Protein AF-A0A919DCN9-F1 (afdb_monomer)

pLDDT: mean 85.74, std 11.77, range [42.34, 97.0]

Structure (mmCIF, N/CA/C/O backbone):
data_AF-A0A919DCN9-F1
#
_entry.id   AF-A0A919DCN9-F1
#
loop_
_atom_site.group_PDB
_atom_site.id
_atom_site.type_symbol
_atom_site.label_atom_id
_atom_site.label_alt_id
_atom_site.label_comp_id
_atom_site.label_asym_id
_atom_site.label_entity_id
_atom_site.label_seq_id
_atom_site.pdbx_PDB_ins_code
_atom_site.Cartn_x
_atom_site.Cartn_y
_atom_site.Cartn_z
_atom_site.occupancy
_atom_site.B_iso_or_equiv
_atom_site.auth_seq_id
_atom_site.auth_comp_id
_atom_site.auth_asym_id
_atom_site.auth_atom_id
_atom_site.pdbx_PDB_model_num
ATOM 1 N N . MET A 1 1 ? -1.754 -32.656 78.323 1.00 42.34 1 MET A N 1
ATOM 2 C CA . MET A 1 1 ? -1.872 -33.349 77.012 1.00 42.34 1 MET A CA 1
ATOM 3 C C . MET A 1 1 ? -3.249 -34.013 76.994 1.00 42.34 1 MET A C 1
ATOM 5 O O . MET A 1 1 ? -3.570 -34.613 77.998 1.00 42.34 1 MET A O 1
ATOM 9 N N . SER A 1 2 ? -4.159 -33.929 76.025 1.00 46.97 2 SER A N 1
ATOM 10 C CA . SER A 1 2 ? -4.227 -33.307 74.702 1.00 46.97 2 SER A CA 1
ATOM 11 C C . SER A 1 2 ? -5.719 -33.030 74.412 1.00 46.97 2 SER A C 1
ATOM 13 O O . SER A 1 2 ? -6.561 -33.884 74.682 1.00 46.97 2 SER A O 1
ATOM 15 N N . ARG A 1 3 ? -6.058 -31.830 73.920 1.00 51.25 3 ARG A N 1
ATOM 16 C CA . ARG A 1 3 ? -7.430 -31.409 73.574 1.00 51.25 3 ARG A CA 1
ATOM 17 C C . ARG A 1 3 ? -7.775 -31.913 72.167 1.00 51.25 3 ARG A C 1
ATOM 19 O O . ARG A 1 3 ? -7.279 -31.364 71.189 1.00 51.25 3 ARG A O 1
ATOM 26 N N . GLY A 1 4 ? -8.629 -32.928 72.058 1.00 46.84 4 GLY A N 1
ATOM 27 C CA . GLY A 1 4 ? -9.155 -33.419 70.779 1.00 46.84 4 GLY A CA 1
ATOM 28 C C . GLY A 1 4 ? -10.466 -32.729 70.405 1.00 46.84 4 GLY A C 1
ATOM 29 O O . GLY A 1 4 ? -11.536 -33.268 70.659 1.00 46.84 4 GLY A O 1
ATOM 30 N N . GLY A 1 5 ? -10.393 -31.523 69.839 1.00 59.59 5 GLY A N 1
ATOM 31 C CA . GLY A 1 5 ? -11.563 -30.844 69.271 1.00 59.59 5 GLY A CA 1
ATOM 32 C C . GLY A 1 5 ? -12.011 -31.486 67.946 1.00 59.59 5 GLY A C 1
ATOM 33 O O . GLY A 1 5 ? -11.170 -32.011 67.210 1.00 59.59 5 GLY A O 1
ATOM 34 N N . PRO A 1 6 ? -13.311 -31.448 67.602 1.00 58.09 6 PRO A N 1
ATOM 35 C CA . PRO A 1 6 ? -13.814 -32.050 66.373 1.00 58.09 6 PRO A CA 1
ATOM 36 C C . PRO A 1 6 ? -13.246 -31.332 65.139 1.00 58.09 6 PRO A C 1
ATOM 38 O O . PRO A 1 6 ? -13.404 -30.122 64.968 1.00 58.09 6 PRO A O 1
ATOM 41 N N . ARG A 1 7 ? -12.586 -32.095 64.256 1.00 60.41 7 ARG A N 1
ATOM 42 C CA . ARG A 1 7 ? -12.133 -31.633 62.935 1.00 60.41 7 ARG A CA 1
ATOM 43 C C . ARG A 1 7 ? -13.346 -31.177 62.117 1.00 60.41 7 ARG A C 1
ATOM 45 O O . ARG A 1 7 ? -14.104 -32.008 61.619 1.00 60.41 7 ARG A O 1
ATOM 52 N N . ARG A 1 8 ? -13.509 -29.861 61.935 1.00 59.81 8 ARG A N 1
ATOM 53 C CA . ARG A 1 8 ? -14.396 -29.308 60.900 1.00 59.81 8 ARG A CA 1
ATOM 54 C C . ARG A 1 8 ? -13.909 -29.804 59.538 1.00 59.81 8 ARG A C 1
ATOM 56 O O . ARG A 1 8 ? -12.768 -29.547 59.160 1.00 59.81 8 ARG A O 1
ATOM 63 N N . LYS A 1 9 ? -14.768 -30.523 58.812 1.00 59.75 9 LYS A N 1
ATOM 64 C CA . LYS A 1 9 ? -14.553 -30.810 57.389 1.00 59.75 9 LYS A CA 1
ATOM 65 C C . LYS A 1 9 ? -14.508 -29.469 56.636 1.00 59.75 9 LYS A C 1
ATOM 67 O O . LYS A 1 9 ? -15.368 -28.629 56.907 1.00 59.75 9 LYS A O 1
ATOM 72 N N . PRO A 1 10 ? -13.544 -29.236 55.731 1.00 54.44 10 PRO A N 1
ATOM 73 C CA . PRO A 1 10 ? -13.586 -28.066 54.866 1.00 54.44 10 PRO A CA 1
ATOM 74 C C . PRO A 1 10 ? -14.829 -28.180 53.976 1.00 54.44 10 PRO A C 1
ATOM 76 O O . PRO A 1 10 ? -15.007 -29.176 53.280 1.00 54.44 10 PRO A O 1
ATOM 79 N N . SER A 1 11 ? -15.723 -27.197 54.063 1.00 60.16 11 SER A N 1
ATOM 80 C CA . SER A 1 11 ? -16.893 -27.067 53.195 1.00 60.16 11 SER A CA 1
ATOM 81 C C . SER A 1 11 ? -16.423 -26.957 51.744 1.00 60.16 11 SER A C 1
ATOM 83 O O . SER A 1 11 ? -15.768 -25.978 51.387 1.00 60.16 11 SER A O 1
ATOM 85 N N . VAL A 1 12 ? -16.741 -27.959 50.923 1.00 60.84 12 VAL A N 1
ATOM 86 C CA . VAL A 1 12 ? -16.332 -28.064 49.507 1.00 60.84 12 VAL A CA 1
ATOM 87 C C . VAL A 1 12 ? -17.255 -27.248 48.583 1.00 60.84 12 VAL A C 1
ATOM 89 O O . VAL A 1 12 ? -17.226 -27.397 47.371 1.00 60.84 12 VAL A O 1
ATOM 92 N N . ASP A 1 13 ? -18.020 -26.304 49.126 1.00 60.25 13 ASP A N 1
ATOM 93 C CA . 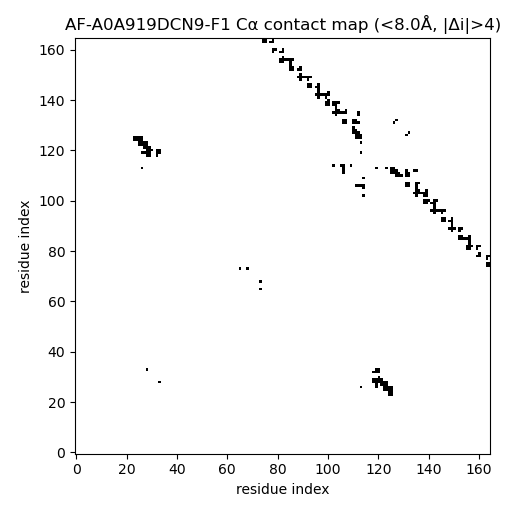ASP A 1 13 ? -18.982 -25.511 48.359 1.00 60.25 13 ASP A CA 1
ATOM 94 C C . ASP A 1 13 ? -18.495 -24.074 48.145 1.00 60.25 13 ASP A C 1
ATOM 96 O O . ASP A 1 13 ? -19.231 -23.107 48.331 1.00 60.25 13 ASP A O 1
ATOM 100 N N . VAL A 1 14 ? -17.241 -23.900 47.714 1.00 64.19 14 VAL A N 1
ATOM 101 C CA . VAL A 1 14 ? -16.905 -22.689 46.952 1.00 64.19 14 VAL A CA 1
ATOM 102 C C . VAL A 1 14 ? -17.336 -22.978 45.526 1.00 64.19 14 VAL A C 1
ATOM 104 O O . VAL A 1 14 ? -16.533 -23.393 44.693 1.00 64.19 14 VAL A O 1
ATOM 107 N N . ALA A 1 15 ? -18.637 -22.825 45.268 1.00 65.19 15 ALA A N 1
ATOM 108 C CA . ALA A 1 15 ? -19.175 -22.835 43.920 1.00 65.19 15 ALA A CA 1
ATOM 109 C C . ALA A 1 15 ? -18.370 -21.818 43.109 1.00 65.19 15 ALA A C 1
ATOM 111 O O . ALA A 1 15 ? -18.514 -20.606 43.293 1.00 65.19 15 ALA A O 1
ATOM 112 N N . TRP A 1 16 ? -17.464 -22.313 42.265 1.00 59.56 16 TRP A N 1
ATOM 113 C CA . TRP A 1 16 ? -16.765 -21.490 41.297 1.00 59.56 16 TRP A CA 1
ATOM 114 C C . TRP A 1 16 ? -17.850 -20.778 40.491 1.00 59.56 16 TRP A C 1
ATOM 116 O O . TRP A 1 16 ? -18.596 -21.396 39.735 1.00 59.56 16 TRP A O 1
ATOM 126 N N . LYS A 1 17 ? -18.010 -19.478 40.732 1.00 63.00 17 LYS A N 1
ATOM 127 C CA . LYS A 1 17 ? -18.867 -18.630 39.920 1.00 63.00 17 LYS A CA 1
ATOM 128 C C . LYS A 1 17 ? -17.951 -18.092 38.831 1.00 63.00 17 LYS A C 1
ATOM 130 O O . LYS A 1 17 ? -17.016 -17.363 39.178 1.00 63.00 17 LYS A O 1
ATOM 135 N N . PRO A 1 18 ? -18.163 -18.4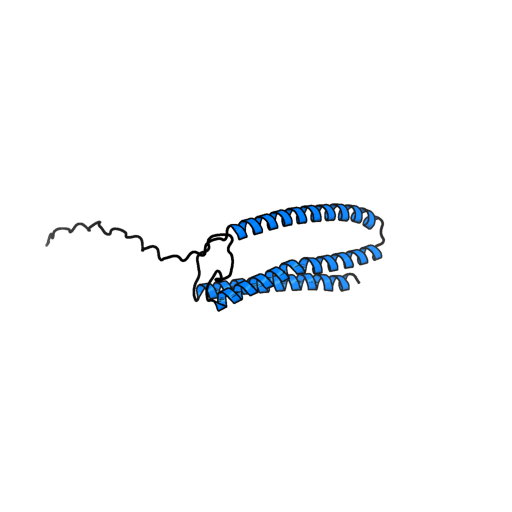43 37.549 1.00 67.75 18 PRO A N 1
ATOM 136 C CA . PRO A 1 18 ? -17.434 -17.780 36.484 1.00 67.75 18 PRO A CA 1
ATOM 137 C C . PRO A 1 18 ? -17.582 -16.274 36.701 1.00 67.75 18 PRO A C 1
ATOM 139 O O . PRO A 1 18 ? -18.701 -15.831 36.997 1.00 67.75 18 PRO A O 1
ATOM 142 N N . PRO A 1 19 ? -16.504 -15.478 36.587 1.00 71.94 19 PRO A N 1
ATOM 143 C CA . PRO A 1 19 ? -16.670 -14.037 36.535 1.00 71.94 19 PRO A CA 1
ATOM 144 C C . PRO A 1 19 ? -17.719 -13.749 35.460 1.00 71.94 19 PRO A C 1
ATOM 146 O O . PRO A 1 19 ? -17.642 -14.301 34.358 1.00 71.94 19 PRO A O 1
ATOM 149 N N . ALA A 1 20 ? -18.742 -12.967 35.816 1.00 64.06 20 ALA A N 1
ATOM 150 C CA . ALA A 1 20 ? -19.797 -12.609 34.881 1.00 64.06 20 ALA A CA 1
ATOM 151 C C . ALA A 1 20 ? -19.128 -12.099 33.596 1.00 64.06 20 ALA A C 1
ATOM 153 O O . ALA A 1 20 ? -18.186 -11.304 33.709 1.00 64.06 20 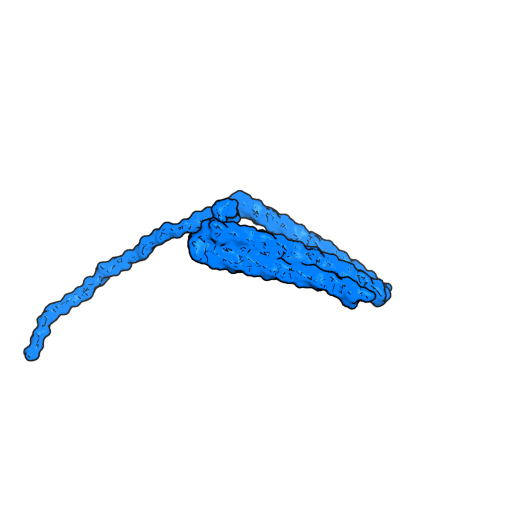ALA A O 1
ATOM 154 N N . PRO A 1 21 ? -19.537 -12.572 32.403 1.00 60.16 21 PRO A N 1
ATOM 155 C CA . PRO A 1 21 ? -18.962 -12.082 31.165 1.00 60.16 21 PRO A CA 1
ATOM 156 C C . PRO A 1 21 ? -19.110 -10.566 31.185 1.00 60.16 21 PRO A C 1
ATOM 158 O O . PRO A 1 21 ? -20.226 -10.043 31.199 1.00 60.16 21 PRO A O 1
ATOM 161 N N . THR A 1 22 ? -17.984 -9.854 31.266 1.00 63.09 22 THR A N 1
ATOM 162 C CA . THR A 1 22 ? -18.010 -8.412 31.06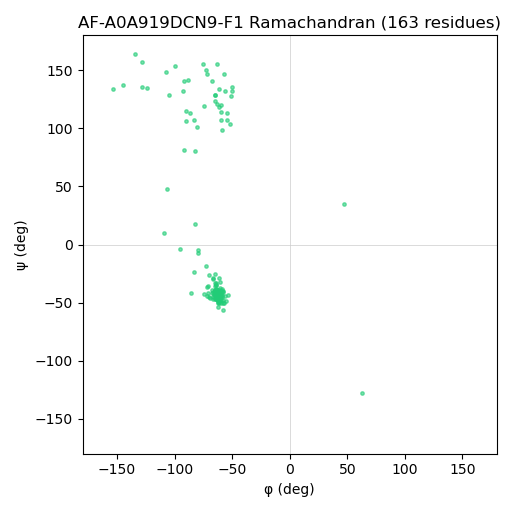7 1.00 63.09 22 THR A CA 1
ATOM 163 C C . THR A 1 22 ? -18.639 -8.203 29.697 1.00 63.09 22 THR A C 1
ATOM 165 O O . THR A 1 22 ? -18.280 -8.941 28.772 1.00 63.09 22 THR A O 1
ATOM 168 N N . PRO A 1 23 ? -19.620 -7.297 29.552 1.00 61.47 23 PRO A N 1
ATOM 169 C CA . PRO A 1 23 ? -20.253 -7.053 28.267 1.00 61.47 23 PRO A CA 1
ATOM 170 C C . PRO A 1 23 ? -19.161 -6.626 27.289 1.00 61.47 23 PRO A C 1
ATOM 172 O O . PRO A 1 23 ? -18.652 -5.507 27.309 1.00 61.47 23 PRO A O 1
ATOM 175 N N . MET A 1 24 ? -18.706 -7.595 26.506 1.00 75.12 24 MET A N 1
ATOM 176 C CA . MET A 1 24 ? -17.668 -7.411 25.524 1.00 75.12 24 MET A CA 1
ATOM 177 C C . MET A 1 24 ? -18.366 -6.789 24.335 1.00 75.12 24 MET A C 1
ATOM 179 O O . MET A 1 24 ? -19.050 -7.480 23.584 1.00 75.12 24 MET A O 1
ATOM 183 N N . ASP A 1 25 ? -18.217 -5.479 24.190 1.00 81.69 25 ASP A N 1
ATOM 184 C CA . ASP A 1 25 ? -18.768 -4.777 23.044 1.00 81.69 25 ASP A CA 1
ATOM 185 C C . ASP A 1 25 ? -18.125 -5.317 21.765 1.00 81.69 25 ASP A C 1
ATOM 187 O O . ASP A 1 25 ? -16.907 -5.243 21.562 1.00 81.69 25 ASP A O 1
ATOM 191 N N . ILE A 1 26 ? -18.961 -5.881 20.900 1.00 85.81 26 ILE A N 1
ATOM 192 C CA . ILE A 1 26 ? -18.569 -6.402 19.596 1.00 85.81 26 ILE A CA 1
ATOM 193 C C . ILE A 1 26 ? -19.042 -5.411 18.539 1.00 85.81 26 ILE A C 1
ATOM 195 O O . ILE A 1 26 ? -20.208 -5.026 18.504 1.00 85.81 26 ILE A O 1
ATOM 199 N N . HIS A 1 27 ? -18.134 -5.011 17.650 1.00 85.88 27 HIS A N 1
ATOM 200 C CA . HIS A 1 27 ? -18.494 -4.291 16.434 1.00 85.88 27 HIS A CA 1
ATOM 201 C C . HIS A 1 27 ? -18.837 -5.315 15.344 1.00 85.88 27 HIS A C 1
ATOM 203 O O . HIS A 1 27 ? -17.934 -6.061 14.937 1.00 85.88 27 HIS A O 1
ATOM 209 N N . PRO A 1 28 ? -20.107 -5.392 14.900 1.00 84.88 28 PRO A N 1
ATOM 210 C CA . PRO A 1 28 ? -20.559 -6.443 13.999 1.00 84.88 28 PRO A CA 1
ATOM 211 C C . PRO A 1 28 ? -20.002 -6.261 12.585 1.00 84.88 28 PRO A C 1
ATOM 213 O O . PRO A 1 28 ? -19.842 -5.143 12.091 1.00 84.88 28 PRO A O 1
ATOM 216 N N . ALA A 1 29 ? -19.739 -7.378 11.912 1.00 89.06 29 ALA A N 1
ATOM 217 C CA . ALA A 1 29 ? -19.295 -7.391 10.525 1.00 89.06 29 ALA A CA 1
ATOM 218 C C . ALA A 1 29 ? -20.384 -6.912 9.546 1.00 89.06 29 ALA A C 1
ATOM 220 O O . ALA A 1 29 ? -21.548 -7.313 9.624 1.00 89.06 29 ALA A O 1
ATOM 221 N N . ASP A 1 30 ? -19.987 -6.149 8.522 1.00 89.88 30 ASP A N 1
ATOM 222 C CA . ASP A 1 30 ? -20.872 -5.792 7.406 1.00 89.88 30 ASP A CA 1
ATOM 223 C C . ASP A 1 30 ? -20.763 -6.852 6.290 1.00 89.88 30 ASP A C 1
ATOM 225 O O . ASP A 1 30 ? -19.785 -6.913 5.535 1.00 89.88 30 ASP A O 1
ATOM 229 N N . LYS A 1 31 ? -21.800 -7.690 6.152 1.00 87.88 31 LYS A N 1
ATOM 230 C CA . LYS A 1 31 ? -21.869 -8.759 5.134 1.00 87.88 31 LYS A CA 1
ATOM 231 C C . LYS A 1 31 ? -21.806 -8.220 3.699 1.00 87.88 31 LYS A C 1
ATOM 233 O O . LYS A 1 31 ? -21.160 -8.825 2.842 1.00 87.88 31 LYS A O 1
ATOM 238 N N . ARG A 1 32 ? -22.437 -7.071 3.421 1.00 89.62 32 ARG A N 1
ATOM 239 C CA . ARG A 1 32 ? -22.436 -6.451 2.081 1.00 89.62 32 ARG A CA 1
ATOM 240 C C . ARG A 1 32 ? -21.064 -5.882 1.752 1.00 89.62 32 ARG A C 1
ATOM 242 O O . ARG A 1 32 ? -20.654 -5.886 0.590 1.00 89.62 32 ARG A O 1
ATOM 249 N N . TYR A 1 33 ? -20.368 -5.352 2.753 1.00 88.25 33 TYR A N 1
ATOM 250 C CA . TYR A 1 33 ? -18.983 -4.921 2.613 1.00 88.25 33 TYR A CA 1
ATOM 251 C C . TYR A 1 33 ? -18.057 -6.114 2.358 1.00 88.25 33 TYR A C 1
ATOM 253 O O . TYR A 1 33 ? -17.287 -6.080 1.403 1.00 88.25 33 TYR A O 1
ATOM 261 N N . ARG A 1 34 ? -18.213 -7.209 3.112 1.00 90.94 34 ARG A N 1
ATOM 262 C CA . ARG A 1 34 ? -17.448 -8.450 2.913 1.00 90.94 34 ARG A CA 1
ATOM 263 C C . ARG A 1 34 ? -17.613 -9.026 1.506 1.00 90.94 34 ARG A C 1
ATOM 265 O O . ARG A 1 34 ? -16.616 -9.317 0.856 1.00 90.94 34 ARG A O 1
ATOM 272 N N . ALA A 1 35 ? -18.842 -9.132 1.000 1.00 91.31 35 ALA A N 1
ATOM 273 C CA . ALA A 1 35 ? -19.091 -9.636 -0.354 1.00 91.31 35 ALA A CA 1
ATOM 274 C C . ALA A 1 35 ? -18.494 -8.732 -1.450 1.00 91.31 35 ALA A C 1
ATOM 276 O O . ALA A 1 35 ? -18.039 -9.214 -2.484 1.00 91.31 35 ALA A O 1
ATOM 277 N N . ARG A 1 36 ? -18.487 -7.408 -1.245 1.00 92.50 36 ARG A N 1
ATOM 278 C CA . ARG A 1 36 ? -17.820 -6.465 -2.159 1.00 92.50 36 ARG A CA 1
ATOM 279 C C . ARG A 1 36 ? -16.303 -6.607 -2.108 1.00 92.50 36 ARG A C 1
ATOM 281 O O . ARG A 1 36 ? -15.686 -6.695 -3.160 1.00 92.50 36 ARG A O 1
ATOM 288 N N . ALA A 1 37 ? -15.727 -6.687 -0.912 1.00 92.25 37 ALA A N 1
ATOM 289 C CA . ALA A 1 37 ? -14.292 -6.873 -0.730 1.00 92.25 37 ALA A CA 1
ATOM 290 C C . ALA A 1 37 ? -13.802 -8.185 -1.360 1.00 92.25 37 ALA A C 1
ATOM 292 O O . ALA A 1 37 ? -12.794 -8.177 -2.053 1.00 92.25 37 ALA A O 1
ATOM 293 N N . LEU A 1 38 ? -14.544 -9.286 -1.192 1.00 94.00 38 LEU A N 1
ATOM 294 C CA . LEU A 1 38 ? -14.214 -10.566 -1.825 1.00 94.00 38 LEU A CA 1
ATOM 295 C C . LEU A 1 38 ? -14.281 -10.491 -3.353 1.00 94.00 38 LEU A C 1
ATOM 297 O O . LEU A 1 38 ? -13.364 -10.960 -4.015 1.00 94.00 38 LEU A O 1
ATOM 301 N N . ARG A 1 39 ? -15.316 -9.859 -3.922 1.00 94.94 39 ARG A N 1
ATOM 302 C CA . ARG A 1 39 ? -15.401 -9.657 -5.378 1.00 94.94 39 ARG A CA 1
ATOM 303 C C . ARG A 1 39 ? -14.239 -8.823 -5.909 1.00 94.94 39 ARG A C 1
ATOM 305 O O . ARG A 1 39 ? -13.630 -9.209 -6.897 1.00 94.94 39 ARG A O 1
ATOM 312 N N . LEU A 1 40 ? -13.908 -7.721 -5.236 1.00 94.12 40 LEU A N 1
ATOM 313 C CA . LEU A 1 40 ? -12.760 -6.890 -5.604 1.00 94.12 40 LEU A CA 1
ATOM 314 C C . LEU A 1 40 ? -11.444 -7.662 -5.496 1.00 94.12 40 LEU A C 1
ATOM 316 O O . LEU A 1 40 ? -10.599 -7.518 -6.368 1.00 94.12 40 LEU A O 1
ATOM 320 N N . LEU A 1 41 ? -11.289 -8.505 -4.473 1.00 94.06 41 LEU A N 1
ATOM 321 C CA . LEU A 1 41 ? -10.109 -9.350 -4.317 1.00 94.06 41 LEU A CA 1
ATOM 322 C C . LEU A 1 41 ? -9.989 -10.360 -5.462 1.00 94.06 41 LEU A C 1
ATOM 324 O O . LEU A 1 41 ? -8.913 -10.490 -6.027 1.00 94.06 41 LEU A O 1
ATOM 328 N N . VAL A 1 42 ? -11.081 -11.033 -5.839 1.00 96.88 42 VAL A N 1
ATOM 329 C CA . VAL A 1 42 ? -11.085 -11.967 -6.977 1.00 96.88 42 VAL A CA 1
ATOM 330 C C . VAL A 1 42 ? -10.726 -11.243 -8.273 1.00 96.88 42 VAL A C 1
ATOM 332 O O . VAL A 1 42 ? -9.832 -11.688 -8.983 1.00 96.88 42 VAL A O 1
ATOM 335 N N . VAL A 1 43 ? -11.362 -10.102 -8.557 1.00 96.50 43 VAL A N 1
ATOM 336 C CA . VAL A 1 43 ? -11.051 -9.293 -9.749 1.00 96.50 43 VAL A CA 1
ATOM 337 C C . VAL A 1 43 ? -9.587 -8.860 -9.749 1.00 96.50 43 VAL A C 1
ATOM 339 O O . VAL A 1 43 ? -8.924 -8.969 -10.775 1.00 96.50 43 VAL A O 1
ATOM 342 N N . LEU A 1 44 ? -9.066 -8.417 -8.604 1.00 94.25 44 LEU A N 1
ATOM 343 C CA . LEU A 1 44 ? -7.668 -8.023 -8.465 1.00 94.25 44 LEU A CA 1
ATOM 344 C C . LEU A 1 44 ? -6.716 -9.198 -8.706 1.00 94.25 44 LEU A C 1
ATOM 346 O O . LEU A 1 44 ? -5.743 -9.036 -9.428 1.00 94.25 44 LEU A O 1
ATOM 350 N N . VAL A 1 45 ? -6.997 -10.377 -8.146 1.00 95.88 45 VAL A N 1
ATOM 351 C CA . VAL A 1 45 ? -6.178 -11.583 -8.353 1.00 95.88 45 VAL A CA 1
ATOM 352 C C . VAL A 1 45 ? -6.157 -11.977 -9.828 1.00 95.88 45 VAL A C 1
ATOM 354 O O . VAL A 1 45 ? -5.085 -12.234 -10.368 1.00 95.88 45 VAL A O 1
ATOM 357 N N . LEU A 1 46 ? -7.314 -11.970 -10.495 1.00 97.00 46 LEU A N 1
ATOM 358 C CA . LEU A 1 46 ? -7.402 -12.258 -11.928 1.00 97.00 46 LEU A CA 1
ATOM 359 C C . LEU A 1 46 ? -6.646 -11.216 -12.761 1.00 97.00 46 LEU A C 1
ATOM 361 O O . LEU A 1 46 ? -5.888 -11.584 -13.654 1.00 97.00 46 LEU A O 1
ATOM 365 N N . ALA A 1 47 ? -6.797 -9.929 -12.437 1.00 93.81 47 ALA A N 1
ATOM 366 C CA . ALA A 1 47 ? -6.076 -8.850 -13.103 1.00 93.81 47 ALA A CA 1
ATOM 367 C C . ALA A 1 47 ? -4.557 -8.977 -12.910 1.00 93.81 47 ALA A C 1
ATOM 369 O O . ALA A 1 47 ? -3.813 -8.862 -13.877 1.00 93.81 47 ALA A O 1
ATOM 370 N N . CYS A 1 48 ? -4.088 -9.269 -11.693 1.00 93.69 48 CYS A N 1
ATOM 371 C CA . CYS A 1 48 ? -2.676 -9.529 -11.420 1.00 93.69 48 CYS A CA 1
ATOM 372 C C . CYS A 1 48 ? -2.167 -10.750 -12.190 1.00 93.69 48 CYS A C 1
ATOM 374 O O . CYS A 1 48 ? -1.091 -10.677 -12.769 1.00 93.69 48 CYS A O 1
ATOM 376 N N . GLY A 1 49 ? -2.933 -11.843 -12.236 1.00 94.12 49 GLY A N 1
ATOM 377 C CA . GLY A 1 49 ? -2.574 -13.034 -13.007 1.00 94.12 49 GLY A CA 1
ATOM 378 C C . GLY A 1 49 ? -2.416 -12.732 -14.498 1.00 94.12 49 GLY A C 1
ATOM 379 O O . GLY A 1 49 ? -1.392 -13.067 -15.086 1.00 94.12 49 GLY A O 1
ATOM 380 N N . ALA A 1 50 ? -3.380 -12.022 -15.088 1.00 94.69 50 ALA A N 1
ATOM 381 C CA . ALA A 1 50 ? -3.312 -11.595 -16.484 1.00 94.69 50 ALA A CA 1
ATOM 382 C C . ALA A 1 50 ? -2.124 -10.654 -16.750 1.00 94.69 50 ALA A C 1
ATOM 384 O O . ALA A 1 50 ? -1.429 -10.803 -17.753 1.00 94.69 50 ALA A O 1
ATOM 385 N N . LEU A 1 51 ? -1.862 -9.708 -15.842 1.00 91.44 51 LEU A N 1
ATOM 386 C CA . LEU A 1 51 ? -0.760 -8.758 -15.981 1.00 91.44 51 LEU A CA 1
ATOM 387 C C . LEU A 1 51 ? 0.607 -9.442 -15.863 1.00 91.44 51 LEU A C 1
ATOM 389 O O . LEU A 1 51 ? 1.517 -9.107 -16.612 1.00 91.44 51 LEU A O 1
ATOM 393 N N . LEU A 1 52 ? 0.745 -10.412 -14.953 1.00 92.12 52 LEU A N 1
ATOM 394 C CA . LEU A 1 52 ? 1.956 -11.222 -14.818 1.00 92.12 52 LEU A CA 1
ATOM 395 C C . LEU A 1 52 ? 2.189 -12.088 -16.054 1.00 92.12 52 LEU A C 1
ATOM 397 O O . LEU A 1 52 ? 3.320 -12.187 -16.511 1.00 92.12 52 LEU A O 1
ATOM 401 N N . TRP A 1 53 ? 1.129 -12.661 -16.623 1.00 94.25 53 TRP A N 1
ATOM 402 C CA . TRP A 1 53 ? 1.226 -13.431 -17.860 1.00 94.25 53 TRP A CA 1
ATOM 403 C C . TRP A 1 53 ? 1.653 -12.562 -19.051 1.00 94.25 53 TRP A C 1
ATOM 405 O O . TRP A 1 53 ? 2.550 -12.935 -19.804 1.00 94.25 53 TRP A O 1
ATOM 415 N N . LEU A 1 54 ? 1.079 -11.361 -19.184 1.00 93.38 54 LEU A N 1
ATOM 416 C CA . LEU A 1 54 ? 1.495 -10.396 -20.204 1.00 93.38 54 LEU A CA 1
ATOM 417 C C . LEU A 1 54 ? 2.951 -9.952 -20.004 1.00 93.38 54 LEU A C 1
ATOM 419 O O . LEU A 1 54 ? 3.698 -9.828 -20.973 1.00 93.38 54 LEU A O 1
ATOM 423 N N . LEU A 1 55 ? 3.351 -9.723 -18.751 1.00 89.12 55 LEU A N 1
ATOM 424 C CA . LEU A 1 55 ? 4.716 -9.348 -18.399 1.00 89.12 55 LEU A CA 1
ATOM 425 C C . LEU A 1 55 ? 5.709 -10.460 -18.749 1.00 89.12 55 LEU A C 1
ATOM 427 O O . LEU A 1 55 ? 6.760 -10.159 -19.298 1.00 89.12 55 LEU A O 1
ATOM 431 N N . ASP A 1 56 ? 5.379 -11.719 -18.474 1.00 91.31 56 ASP A N 1
ATOM 432 C CA . ASP A 1 56 ? 6.216 -12.878 -18.801 1.00 91.31 56 ASP A CA 1
ATOM 433 C C . ASP A 1 56 ? 6.429 -13.028 -20.317 1.00 91.31 56 ASP A C 1
ATOM 435 O O . ASP A 1 56 ? 7.566 -13.120 -20.792 1.00 91.31 56 ASP A O 1
ATOM 439 N N . GLY A 1 57 ? 5.348 -12.933 -21.098 1.00 90.38 57 GLY A N 1
ATOM 440 C CA . GLY A 1 57 ? 5.431 -12.948 -22.560 1.00 90.38 57 GLY A CA 1
ATOM 441 C C . GLY A 1 57 ? 6.255 -11.778 -23.107 1.00 90.38 57 GLY A C 1
ATOM 442 O O . GLY A 1 57 ? 7.110 -11.963 -23.976 1.00 90.38 57 GLY A O 1
ATOM 443 N N . TRP A 1 58 ? 6.055 -10.579 -22.554 1.00 89.88 58 TRP A N 1
ATOM 444 C CA . TRP A 1 58 ? 6.833 -9.397 -22.918 1.00 89.88 58 TRP A CA 1
ATOM 445 C C . TRP A 1 58 ? 8.318 -9.548 -22.564 1.00 89.88 58 TRP A C 1
ATOM 447 O O . TRP A 1 58 ? 9.164 -9.257 -23.405 1.00 89.88 58 TRP A O 1
ATOM 457 N N . LEU A 1 59 ? 8.653 -10.050 -21.369 1.00 87.25 59 LEU A N 1
ATOM 458 C CA . LEU A 1 59 ? 10.034 -10.285 -20.932 1.00 87.25 59 LEU A CA 1
ATOM 459 C C . LEU A 1 59 ? 10.741 -11.329 -21.800 1.00 87.25 59 LEU A C 1
ATOM 461 O O . LEU A 1 59 ? 11.907 -11.140 -22.142 1.00 87.25 59 LEU A O 1
ATOM 465 N N . THR A 1 60 ? 10.039 -12.391 -22.196 1.00 88.12 60 THR A N 1
ATOM 466 C CA . THR A 1 60 ? 10.581 -13.428 -23.086 1.00 88.12 60 THR A CA 1
ATOM 467 C C . THR A 1 60 ? 10.925 -12.848 -24.458 1.00 88.12 60 THR A C 1
ATOM 469 O O . THR A 1 60 ? 12.021 -13.074 -24.974 1.00 88.12 60 THR A O 1
ATOM 472 N N . ALA A 1 61 ? 10.034 -12.031 -25.028 1.00 86.44 61 ALA A N 1
ATOM 473 C CA . ALA A 1 61 ? 10.306 -11.329 -26.281 1.00 86.44 61 ALA A CA 1
ATOM 474 C C . ALA A 1 61 ? 11.472 -10.332 -26.140 1.00 86.44 61 ALA A C 1
ATOM 476 O O . ALA A 1 61 ? 12.338 -10.249 -27.015 1.00 86.44 61 ALA A O 1
ATOM 477 N N . LEU A 1 62 ? 11.527 -9.611 -25.016 1.00 84.25 62 LEU A N 1
ATOM 478 C CA . LEU A 1 62 ? 12.582 -8.643 -24.729 1.00 84.25 62 LEU A CA 1
ATOM 479 C C . LEU A 1 62 ? 13.954 -9.312 -24.590 1.00 84.25 62 LEU A C 1
ATOM 481 O O . LEU A 1 62 ? 14.949 -8.771 -25.063 1.00 84.25 62 LEU A O 1
ATOM 485 N N . ALA A 1 63 ? 14.019 -10.490 -23.966 1.00 85.50 63 ALA A N 1
ATOM 486 C CA . ALA A 1 63 ? 15.255 -11.247 -23.794 1.00 85.50 63 ALA A CA 1
ATOM 487 C C . ALA A 1 63 ? 15.885 -11.618 -25.146 1.00 85.50 63 ALA A C 1
ATOM 489 O O . ALA A 1 63 ? 17.096 -11.469 -25.314 1.00 85.50 63 ALA A O 1
ATOM 490 N N . GLY A 1 64 ? 15.066 -12.009 -26.129 1.00 82.56 64 GLY A N 1
ATOM 491 C CA . GLY A 1 64 ? 15.528 -12.263 -27.497 1.00 82.56 64 GLY A CA 1
ATOM 492 C C . GLY A 1 64 ? 16.117 -11.017 -28.168 1.00 82.56 64 GLY A C 1
ATOM 493 O O . GLY A 1 64 ? 17.162 -11.094 -28.808 1.00 82.56 64 GLY A O 1
ATOM 494 N N . GLN A 1 65 ? 15.500 -9.847 -27.973 1.00 82.88 65 GLN A N 1
ATOM 495 C CA . GLN A 1 65 ? 15.995 -8.579 -28.531 1.00 82.88 65 GLN A CA 1
ATOM 496 C C . GLN A 1 65 ? 17.264 -8.073 -27.832 1.00 82.88 65 GLN A C 1
ATOM 498 O O . GLN A 1 65 ? 18.160 -7.525 -28.476 1.00 82.88 65 GLN A O 1
ATOM 503 N N . LEU A 1 66 ? 17.361 -8.269 -26.516 1.00 81.88 66 LEU A N 1
ATOM 504 C CA . LEU A 1 66 ? 18.508 -7.849 -25.713 1.00 81.88 66 LEU A CA 1
ATOM 505 C C . LEU A 1 66 ? 19.789 -8.596 -26.093 1.00 81.88 66 LEU A C 1
ATOM 507 O O . LEU A 1 66 ? 20.851 -7.983 -26.093 1.00 81.88 66 LEU A O 1
ATOM 511 N N . GLN A 1 67 ? 19.703 -9.879 -26.463 1.00 83.00 67 GLN A N 1
ATOM 512 C CA . GLN A 1 67 ? 20.871 -10.641 -26.929 1.00 83.00 67 GLN A CA 1
ATOM 513 C C . GLN A 1 67 ? 21.459 -10.106 -28.243 1.00 83.00 67 GLN A C 1
ATOM 515 O O . GLN A 1 67 ? 22.648 -10.282 -28.491 1.00 83.00 67 GLN A O 1
ATOM 520 N N . ALA A 1 68 ? 20.645 -9.441 -29.065 1.00 83.12 68 ALA A N 1
ATOM 521 C CA . ALA A 1 68 ? 21.058 -8.874 -30.346 1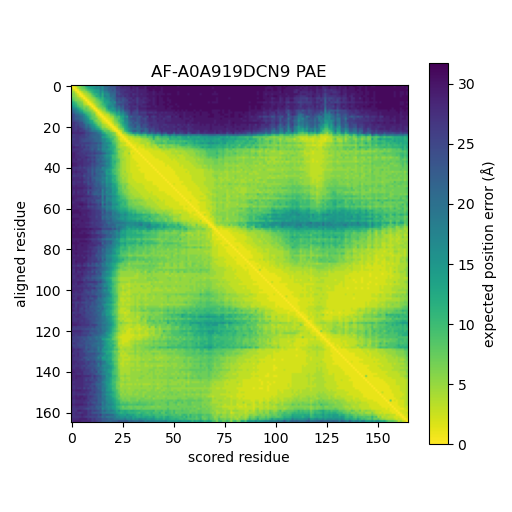.00 83.12 68 ALA A CA 1
ATOM 522 C C . ALA A 1 68 ? 21.453 -7.384 -30.267 1.00 83.12 68 ALA A C 1
ATOM 524 O O . ALA A 1 68 ? 21.855 -6.806 -31.275 1.00 83.12 68 ALA A O 1
ATOM 525 N N . SER A 1 69 ? 21.311 -6.748 -29.099 1.00 85.31 69 SER A N 1
ATOM 526 C CA . SER A 1 69 ? 21.484 -5.300 -28.926 1.00 85.31 69 SER A CA 1
ATOM 527 C C . SER A 1 69 ? 22.860 -4.931 -28.364 1.00 85.31 69 SER A C 1
ATOM 529 O O . SER A 1 69 ? 23.482 -5.693 -27.626 1.00 85.31 69 SER A O 1
ATOM 531 N N . ASP A 1 70 ? 23.321 -3.717 -28.659 1.00 87.88 70 ASP A N 1
ATOM 532 C CA . ASP A 1 70 ? 24.565 -3.166 -28.126 1.00 87.88 70 ASP A CA 1
ATOM 533 C C . ASP A 1 70 ? 24.440 -2.732 -26.651 1.00 87.88 70 ASP A C 1
ATOM 535 O O . ASP A 1 70 ? 23.372 -2.375 -26.141 1.00 87.88 70 ASP A O 1
ATOM 539 N N . THR A 1 71 ? 25.575 -2.701 -25.951 1.00 84.56 71 THR A N 1
ATOM 540 C CA . THR A 1 71 ? 25.647 -2.424 -24.508 1.00 84.56 71 THR A CA 1
ATOM 541 C C . THR A 1 71 ? 25.118 -1.037 -24.117 1.00 84.56 71 THR A C 1
ATOM 543 O O . THR A 1 71 ? 24.650 -0.858 -22.988 1.00 84.56 71 THR A O 1
ATOM 546 N N . ALA A 1 72 ? 25.191 -0.035 -25.003 1.00 85.06 72 ALA A N 1
ATOM 547 C CA . ALA A 1 72 ? 24.687 1.308 -24.709 1.00 85.06 72 ALA A CA 1
ATOM 548 C C . ALA A 1 72 ? 23.152 1.337 -24.748 1.00 85.06 72 ALA A C 1
ATOM 550 O O . ALA A 1 72 ? 22.520 1.878 -23.832 1.00 85.06 72 ALA A O 1
ATOM 551 N N . THR A 1 73 ? 22.551 0.672 -25.737 1.00 84.62 73 THR A N 1
ATOM 552 C CA . THR A 1 73 ? 21.098 0.486 -25.811 1.00 84.62 73 THR A CA 1
ATOM 553 C C . THR A 1 73 ? 20.579 -0.264 -24.587 1.00 84.62 73 THR A C 1
ATOM 555 O O . THR A 1 73 ? 19.707 0.255 -23.890 1.00 84.62 73 THR A O 1
ATOM 558 N N . VAL A 1 74 ? 21.168 -1.408 -24.222 1.00 85.06 74 VAL A N 1
ATOM 559 C CA . VAL A 1 74 ? 20.744 -2.185 -23.036 1.00 85.06 74 VAL A CA 1
ATOM 560 C C . VAL A 1 74 ? 20.718 -1.324 -21.765 1.00 85.06 74 VAL A C 1
ATOM 562 O O . VAL A 1 74 ? 19.749 -1.350 -21.002 1.00 85.06 74 VAL A O 1
ATOM 565 N N . ARG A 1 75 ? 21.749 -0.496 -21.556 1.00 85.06 75 ARG A N 1
ATOM 566 C CA . ARG A 1 75 ? 21.864 0.387 -20.384 1.00 85.06 75 ARG A CA 1
ATOM 567 C C . ARG A 1 75 ? 20.733 1.418 -20.324 1.00 85.06 75 ARG A C 1
ATOM 569 O O . ARG A 1 75 ? 20.138 1.620 -19.265 1.00 85.06 75 ARG A O 1
ATOM 576 N N . ARG A 1 76 ? 20.381 2.021 -21.467 1.00 86.00 76 ARG A N 1
ATOM 577 C CA . ARG A 1 76 ? 19.270 2.980 -21.579 1.00 86.00 76 ARG A CA 1
ATOM 578 C C . ARG A 1 76 ? 17.916 2.333 -21.279 1.00 86.00 76 ARG A C 1
ATOM 580 O O . ARG A 1 76 ? 17.083 2.962 -20.624 1.00 86.00 76 ARG A O 1
ATOM 587 N N . TRP A 1 77 ? 17.698 1.103 -21.736 1.00 84.69 77 TRP A N 1
ATOM 588 C CA . TRP A 1 77 ? 16.456 0.366 -21.494 1.00 84.69 77 TRP A CA 1
ATOM 589 C C . TRP A 1 77 ? 16.315 -0.054 -20.029 1.00 84.69 77 TRP A C 1
ATOM 591 O O . TRP A 1 77 ? 15.273 0.205 -19.429 1.00 84.69 77 TRP A O 1
ATOM 601 N N . LEU A 1 78 ? 17.376 -0.595 -19.416 1.00 83.88 78 LEU A N 1
ATOM 602 C CA . LEU A 1 78 ? 17.392 -0.922 -17.984 1.00 83.88 78 LEU A CA 1
ATOM 603 C C . LEU A 1 78 ? 17.110 0.306 -17.116 1.00 83.88 78 LEU A C 1
ATOM 605 O O . LEU A 1 78 ? 16.338 0.222 -16.162 1.00 83.88 78 LEU A O 1
ATOM 609 N N . ARG A 1 79 ? 17.671 1.463 -17.481 1.00 86.31 79 ARG A N 1
ATOM 610 C CA . ARG A 1 79 ? 17.398 2.739 -16.811 1.00 86.31 79 ARG A CA 1
ATOM 611 C C . ARG A 1 79 ? 15.907 3.079 -16.809 1.00 86.31 79 ARG A C 1
ATOM 613 O O . ARG A 1 79 ? 15.352 3.396 -15.761 1.00 86.31 79 ARG A O 1
ATOM 620 N N . GLY A 1 80 ? 15.260 3.005 -17.974 1.00 85.75 80 GLY A N 1
ATOM 621 C CA . GLY A 1 80 ? 13.822 3.253 -18.101 1.00 85.75 80 GLY A CA 1
ATOM 622 C C . GLY A 1 80 ? 12.989 2.239 -17.318 1.00 85.75 80 GLY A C 1
ATOM 623 O O . GLY A 1 80 ? 12.045 2.621 -16.629 1.00 85.75 80 GLY A O 1
ATOM 624 N N . LEU A 1 81 ? 13.386 0.966 -17.365 1.00 86.69 81 LEU A N 1
ATOM 625 C CA . LEU A 1 81 ? 12.711 -0.134 -16.685 1.00 86.69 81 LEU A CA 1
ATOM 626 C C . LEU A 1 81 ? 12.728 0.048 -15.162 1.00 86.69 81 LEU A C 1
ATOM 628 O O . LEU A 1 81 ? 11.672 0.068 -14.534 1.00 86.69 81 LEU A O 1
ATOM 632 N N . PHE A 1 82 ? 13.907 0.240 -14.564 1.00 86.25 82 PHE A N 1
ATOM 633 C CA . PHE A 1 82 ? 14.036 0.426 -13.117 1.00 86.25 82 PHE A CA 1
ATOM 634 C C . PHE A 1 82 ? 13.341 1.697 -12.629 1.00 86.25 82 PHE A C 1
ATOM 636 O O . PHE A 1 82 ? 12.685 1.666 -11.585 1.00 86.25 82 PHE A O 1
ATOM 643 N N . ALA A 1 83 ? 13.418 2.788 -13.395 1.00 88.88 83 ALA A N 1
ATOM 644 C CA . ALA A 1 83 ? 12.709 4.016 -13.066 1.00 88.88 83 ALA A CA 1
ATOM 645 C C . ALA A 1 83 ? 11.185 3.811 -13.077 1.00 88.88 83 ALA A C 1
ATOM 647 O O . ALA A 1 83 ? 10.505 4.188 -12.120 1.00 88.88 83 ALA A O 1
ATOM 648 N N . ALA A 1 84 ? 10.650 3.164 -14.117 1.00 88.06 84 ALA A N 1
ATOM 649 C CA . ALA A 1 84 ? 9.222 2.889 -14.237 1.00 88.06 84 ALA A CA 1
ATOM 650 C C . ALA A 1 84 ? 8.726 1.940 -13.136 1.00 88.06 84 ALA A C 1
ATOM 652 O O . ALA A 1 84 ? 7.731 2.240 -12.474 1.00 88.06 84 ALA A O 1
ATOM 653 N N . PHE A 1 85 ? 9.436 0.836 -12.882 1.00 87.75 85 PHE A N 1
ATOM 654 C CA . PHE A 1 85 ? 9.061 -0.116 -11.834 1.00 87.75 85 PHE A CA 1
ATOM 655 C C . PHE A 1 85 ? 9.142 0.494 -10.441 1.00 87.75 85 PHE A C 1
ATOM 657 O O . PHE A 1 85 ? 8.205 0.330 -9.664 1.00 87.75 85 PHE A O 1
ATOM 664 N N . GLY A 1 86 ? 10.217 1.214 -10.109 1.00 87.88 86 GLY A N 1
ATOM 665 C CA . GLY A 1 86 ? 10.337 1.836 -8.791 1.00 87.88 86 GLY A CA 1
ATOM 666 C C . GLY A 1 86 ? 9.245 2.885 -8.548 1.00 87.88 86 GLY A C 1
ATOM 667 O O . GLY A 1 86 ? 8.654 2.912 -7.469 1.00 87.88 86 GLY A O 1
ATOM 668 N N . ALA A 1 87 ? 8.888 3.678 -9.567 1.00 88.56 87 ALA A N 1
ATOM 669 C CA . ALA A 1 87 ? 7.778 4.626 -9.480 1.00 88.56 87 ALA A CA 1
ATOM 670 C C . ALA A 1 87 ? 6.416 3.922 -9.342 1.00 88.56 87 ALA A C 1
ATOM 672 O O . ALA A 1 87 ? 5.624 4.266 -8.464 1.00 88.56 87 ALA A O 1
ATOM 673 N N . MET A 1 88 ? 6.152 2.902 -10.165 1.00 90.12 88 MET A N 1
ATOM 674 C CA . MET A 1 88 ? 4.902 2.137 -10.135 1.00 90.12 88 MET A CA 1
ATOM 675 C C . MET A 1 88 ? 4.716 1.400 -8.800 1.00 90.12 88 MET A C 1
ATOM 677 O O . MET A 1 88 ? 3.638 1.442 -8.205 1.00 90.12 88 MET A O 1
ATOM 681 N N . LEU A 1 89 ? 5.775 0.766 -8.289 1.00 90.94 89 LEU A N 1
ATOM 682 C CA . LEU A 1 89 ? 5.751 0.016 -7.033 1.00 90.94 89 LEU A CA 1
ATOM 683 C C . LEU A 1 89 ? 5.676 0.914 -5.794 1.00 90.94 89 LEU A C 1
ATOM 685 O O . LEU A 1 89 ? 5.268 0.434 -4.738 1.00 90.94 89 LEU A O 1
ATOM 689 N N . ALA A 1 90 ? 6.005 2.205 -5.895 1.00 92.12 90 ALA A N 1
ATOM 690 C CA . ALA A 1 90 ? 5.814 3.150 -4.797 1.00 92.12 90 ALA A CA 1
ATOM 691 C C . ALA A 1 90 ? 4.324 3.448 -4.526 1.00 92.12 90 ALA A C 1
ATOM 693 O O . ALA A 1 90 ? 3.954 3.756 -3.393 1.00 92.12 90 ALA A O 1
ATOM 694 N N . GLY A 1 91 ? 3.443 3.309 -5.524 1.00 91.81 91 GLY A N 1
ATOM 695 C CA . GLY A 1 91 ? 2.012 3.616 -5.403 1.00 91.81 91 GLY A CA 1
ATOM 696 C C . GLY A 1 91 ? 1.275 2.832 -4.300 1.00 91.81 91 GLY A C 1
ATOM 697 O O . GLY A 1 91 ? 0.681 3.452 -3.411 1.00 91.81 91 GLY A O 1
ATOM 698 N N . PRO A 1 92 ? 1.305 1.485 -4.297 1.00 93.06 92 PRO A N 1
ATOM 699 C CA . PRO A 1 92 ? 0.637 0.681 -3.271 1.00 93.06 92 PRO A CA 1
ATOM 700 C C . PRO A 1 92 ? 1.047 1.007 -1.820 1.00 93.06 92 PRO A C 1
ATOM 702 O O . PRO A 1 92 ? 0.150 1.225 -1.000 1.00 93.06 92 PRO A O 1
ATOM 705 N N . PRO A 1 93 ? 2.344 1.106 -1.458 1.00 94.06 93 PRO A N 1
ATOM 706 C CA . PRO A 1 93 ? 2.736 1.482 -0.104 1.00 94.06 93 PRO A CA 1
ATOM 707 C C . PRO A 1 93 ? 2.360 2.928 0.260 1.00 94.06 93 PRO A C 1
ATOM 709 O O . PRO A 1 93 ? 2.028 3.168 1.421 1.00 94.06 93 PRO A O 1
ATOM 712 N N . LEU A 1 94 ? 2.301 3.874 -0.692 1.00 94.00 94 LEU A N 1
ATOM 713 C CA . LEU A 1 94 ? 1.751 5.219 -0.437 1.00 94.00 94 LEU A CA 1
ATOM 714 C C . LEU A 1 94 ? 0.275 5.154 -0.023 1.00 94.00 94 LEU A C 1
ATOM 716 O O . LEU A 1 94 ? -0.121 5.730 0.995 1.00 94.00 94 LEU A O 1
ATOM 720 N N . LEU A 1 95 ? -0.543 4.436 -0.797 1.00 95.25 95 LEU A N 1
ATOM 721 C CA . LEU A 1 95 ? -1.977 4.279 -0.537 1.00 95.25 95 LEU A CA 1
ATOM 722 C C . LEU A 1 95 ? -2.231 3.533 0.778 1.00 95.25 95 LEU A C 1
ATOM 724 O O . LEU A 1 95 ? -3.085 3.928 1.582 1.00 95.25 95 LEU A O 1
ATOM 728 N N . LEU A 1 96 ? -1.448 2.485 1.038 1.00 94.38 96 LEU A N 1
ATOM 729 C CA . LEU A 1 96 ? -1.494 1.747 2.293 1.00 94.38 96 LEU A CA 1
ATOM 730 C C . LEU A 1 96 ? -1.118 2.655 3.470 1.00 94.38 96 LEU A C 1
ATOM 732 O O . LEU A 1 96 ? -1.871 2.743 4.437 1.00 94.38 96 LEU A O 1
ATOM 736 N N . GLY A 1 97 ? -0.012 3.395 3.366 1.00 94.50 97 GLY A N 1
ATOM 737 C CA . GLY A 1 97 ? 0.423 4.352 4.381 1.00 94.50 97 GLY A CA 1
ATOM 738 C C . GLY A 1 97 ? -0.644 5.398 4.696 1.00 94.50 97 GLY A C 1
ATOM 739 O O . GLY A 1 97 ? -0.938 5.663 5.867 1.00 94.50 97 GLY A O 1
ATOM 740 N N . HIS A 1 98 ? -1.286 5.941 3.659 1.00 96.31 98 HIS A N 1
ATOM 741 C CA . HIS A 1 98 ? -2.375 6.903 3.798 1.00 96.31 98 HIS A CA 1
ATOM 742 C C . HIS A 1 98 ? -3.578 6.301 4.538 1.00 96.31 98 HIS A C 1
ATOM 744 O O . HIS A 1 98 ? -4.066 6.887 5.510 1.00 96.31 98 HIS A O 1
ATOM 750 N N . SER A 1 99 ? -4.034 5.115 4.124 1.00 93.88 99 SER A N 1
ATOM 751 C CA . SER A 1 99 ? -5.196 4.456 4.733 1.00 93.88 99 SER A CA 1
ATOM 752 C C . SER A 1 99 ? -4.950 4.059 6.194 1.00 93.88 99 SER A C 1
ATOM 754 O O . SER A 1 99 ? -5.808 4.308 7.046 1.00 93.88 99 SER A O 1
ATOM 756 N N . LEU A 1 100 ? -3.759 3.540 6.517 1.00 94.25 100 LEU A N 1
ATOM 757 C CA . LEU A 1 100 ? -3.365 3.189 7.883 1.00 94.25 100 LEU A CA 1
ATOM 758 C C . LEU A 1 100 ? -3.291 4.424 8.783 1.00 94.25 100 LEU A C 1
ATOM 760 O O . LEU A 1 100 ? -3.866 4.419 9.870 1.00 94.25 100 LEU A O 1
ATOM 764 N N . ARG A 1 101 ? -2.656 5.517 8.338 1.00 93.69 101 ARG A N 1
ATOM 765 C CA . ARG A 1 101 ? -2.611 6.750 9.143 1.00 93.69 101 ARG A CA 1
ATOM 766 C C . ARG A 1 101 ? -4.000 7.331 9.362 1.00 93.69 101 ARG A C 1
ATOM 768 O O . ARG A 1 101 ? -4.304 7.742 10.476 1.00 93.69 101 ARG A O 1
ATOM 775 N N . ARG A 1 102 ? -4.862 7.331 8.340 1.00 94.62 102 ARG A N 1
ATOM 776 C CA . ARG A 1 102 ? -6.255 7.781 8.483 1.00 94.62 102 ARG A CA 1
ATOM 777 C C . ARG A 1 102 ? -7.008 6.942 9.522 1.00 94.62 102 ARG A C 1
ATOM 779 O O . ARG A 1 102 ? -7.697 7.511 10.363 1.00 94.62 102 ARG A O 1
ATOM 786 N N . MET A 1 103 ? -6.833 5.619 9.500 1.00 92.06 103 MET A N 1
ATOM 787 C CA . MET A 1 103 ? -7.421 4.701 10.483 1.00 92.06 103 MET A CA 1
ATOM 788 C C . MET A 1 103 ? -6.915 4.968 11.900 1.00 92.06 103 MET A C 1
ATOM 790 O O . MET A 1 103 ? -7.707 5.086 12.832 1.00 92.06 103 MET A O 1
ATOM 794 N N . GLY A 1 104 ? -5.594 5.062 12.064 1.00 92.38 104 GLY A N 1
ATOM 795 C CA . GLY A 1 104 ? -4.963 5.265 13.363 1.00 92.38 104 GLY A CA 1
ATOM 796 C C . GLY A 1 104 ? -5.339 6.608 13.988 1.00 92.38 104 GLY A C 1
ATOM 797 O O . GLY A 1 104 ? -5.654 6.647 15.176 1.00 92.38 104 GLY A O 1
ATOM 798 N N . ARG A 1 105 ? -5.418 7.676 13.182 1.00 93.62 105 ARG A N 1
ATOM 799 C CA . ARG A 1 105 ? -5.876 9.000 13.631 1.00 93.62 105 ARG A CA 1
ATOM 800 C C . ARG A 1 105 ? -7.330 8.973 14.084 1.00 93.62 105 ARG A C 1
ATOM 802 O O . ARG A 1 105 ? -7.630 9.469 15.165 1.00 93.62 105 ARG A O 1
ATOM 809 N N . ALA A 1 106 ? -8.214 8.356 13.297 1.00 93.12 106 ALA A N 1
ATOM 810 C CA . ALA A 1 106 ? -9.627 8.224 13.650 1.00 93.12 106 ALA A CA 1
ATOM 811 C C . ALA A 1 106 ? -9.811 7.431 14.957 1.00 93.12 106 ALA A C 1
ATOM 813 O O . ALA A 1 106 ? -10.508 7.880 15.862 1.00 93.12 106 ALA A O 1
ATOM 814 N N . ALA A 1 107 ? -9.104 6.305 15.107 1.00 91.69 107 ALA A N 1
ATOM 815 C CA . ALA A 1 107 ? -9.171 5.488 16.318 1.00 91.69 107 ALA A CA 1
ATOM 816 C C . ALA A 1 107 ? -8.630 6.213 17.566 1.00 91.69 107 ALA A C 1
ATOM 818 O O . ALA A 1 107 ? -9.121 6.004 18.677 1.00 91.69 107 ALA A O 1
ATOM 819 N N . GLN A 1 108 ? -7.620 7.075 17.401 1.00 92.12 108 GLN A N 1
ATOM 820 C CA . GLN A 1 108 ? -7.093 7.905 18.487 1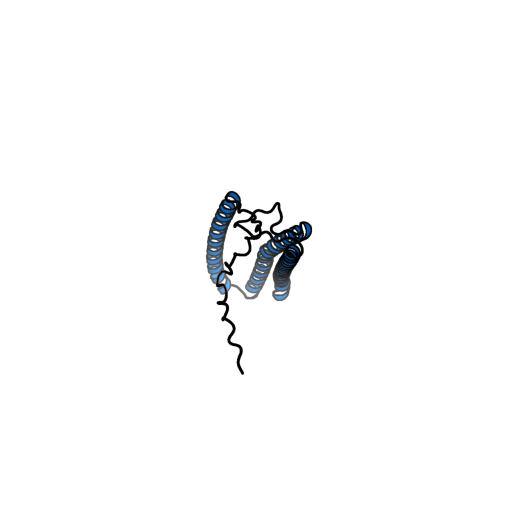.00 92.12 108 GLN A CA 1
ATOM 821 C C . GLN A 1 108 ? -8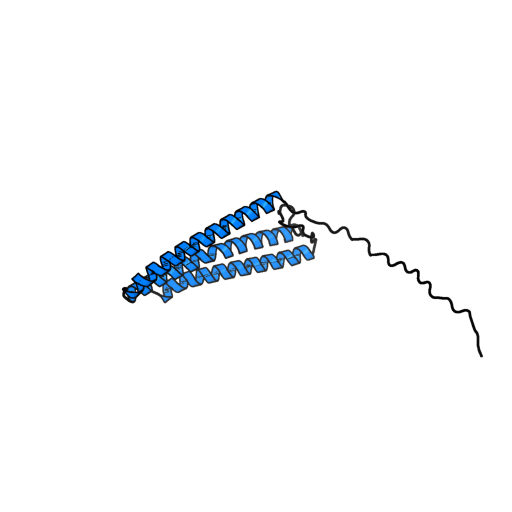.051 9.032 18.880 1.00 92.12 108 GLN A C 1
ATOM 823 O O . GLN A 1 108 ? -8.255 9.239 20.078 1.00 92.12 108 GLN A O 1
ATOM 828 N N . ALA A 1 109 ? -8.635 9.719 17.893 1.00 92.88 109 ALA A N 1
ATOM 829 C CA . ALA A 1 109 ? -9.578 10.816 18.099 1.00 92.88 109 ALA A CA 1
ATOM 830 C C . ALA A 1 109 ? -10.850 10.342 18.815 1.00 92.88 109 ALA A C 1
ATOM 832 O O . ALA A 1 109 ? -11.265 10.942 19.801 1.00 92.88 109 ALA A O 1
ATOM 833 N N . GLU A 1 110 ? -11.412 9.212 18.384 1.00 91.62 110 GLU A N 1
ATOM 834 C CA . GLU A 1 110 ? -12.601 8.616 19.005 1.00 91.62 110 GLU A CA 1
ATOM 835 C C . GLU A 1 110 ? -12.279 7.821 20.284 1.00 91.62 110 GLU A C 1
ATOM 837 O O . GLU A 1 110 ? -13.185 7.340 20.961 1.00 91.62 110 GLU A O 1
ATOM 842 N N . ALA A 1 111 ? -10.990 7.635 20.610 1.00 92.12 111 ALA A N 1
ATOM 843 C CA . ALA A 1 111 ? -10.515 6.740 21.669 1.00 92.12 111 ALA A CA 1
ATOM 844 C C . 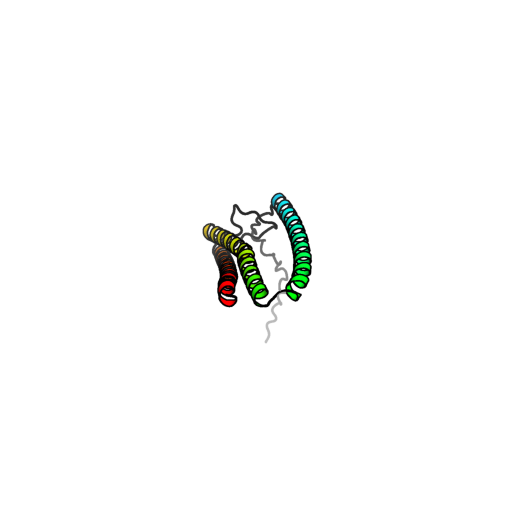ALA A 1 111 ? -11.173 5.346 21.612 1.00 92.12 111 ALA A C 1
ATOM 846 O O . ALA A 1 111 ? -11.438 4.724 22.647 1.00 92.12 111 ALA A O 1
ATOM 847 N N . ARG A 1 112 ? -11.441 4.864 20.394 1.00 91.00 112 ARG A N 1
ATOM 848 C CA . ARG A 1 112 ? -12.207 3.651 20.115 1.00 91.00 112 ARG A CA 1
ATOM 849 C C . ARG A 1 112 ? -11.654 2.940 18.885 1.00 91.00 112 ARG A C 1
ATOM 851 O O . ARG A 1 112 ? -11.349 3.570 17.877 1.00 91.00 112 ARG A O 1
ATOM 858 N N . PHE A 1 113 ? -11.547 1.617 18.952 1.00 87.69 113 PHE A N 1
ATOM 859 C CA . PHE A 1 113 ? -11.255 0.779 17.790 1.00 87.69 113 PHE A CA 1
ATOM 860 C C . PHE A 1 113 ? -12.281 -0.354 17.687 1.00 87.69 113 PHE A C 1
ATOM 862 O O . PHE A 1 113 ? -12.521 -0.999 18.705 1.00 87.69 113 PHE A O 1
ATOM 869 N N . PRO A 1 114 ? -12.832 -0.653 16.498 1.00 88.75 114 PRO A N 1
ATOM 870 C CA . PRO A 1 114 ? -12.761 0.144 15.265 1.00 88.75 114 PRO A CA 1
ATOM 871 C C . PRO A 1 114 ? -13.444 1.521 15.416 1.00 88.75 114 PRO A C 1
ATOM 873 O O . PRO A 1 114 ? -14.317 1.658 16.277 1.00 88.75 114 PRO A O 1
ATOM 876 N N . PRO A 1 115 ? -13.058 2.539 14.617 1.00 89.75 115 PRO A N 1
ATOM 877 C CA . PRO A 1 115 ? -13.790 3.805 14.571 1.00 89.75 115 PRO A CA 1
ATOM 878 C C . PRO A 1 115 ? -15.259 3.570 14.198 1.00 89.75 115 PRO A C 1
ATOM 880 O O . PRO A 1 115 ? -15.564 2.671 13.411 1.00 89.75 115 PRO A O 1
ATOM 883 N N . ALA A 1 116 ? -16.175 4.376 14.730 1.00 84.81 116 ALA A N 1
ATOM 884 C CA . ALA A 1 116 ? -17.614 4.125 14.655 1.00 84.81 116 ALA A CA 1
ATOM 885 C C . ALA A 1 116 ? -18.138 4.020 13.214 1.00 84.81 116 ALA A C 1
ATOM 887 O O . ALA A 1 116 ? -18.958 3.156 12.909 1.00 84.81 116 ALA A O 1
ATOM 888 N N . ALA A 1 117 ? -17.631 4.875 12.323 1.00 85.31 117 ALA A N 1
ATOM 889 C CA . ALA A 1 117 ? -18.041 4.931 10.921 1.00 85.31 117 ALA A CA 1
ATOM 890 C C . ALA A 1 117 ? -17.394 3.846 10.034 1.00 85.31 117 ALA A C 1
ATOM 892 O O . ALA A 1 117 ? -17.693 3.761 8.840 1.00 85.31 117 ALA A O 1
ATOM 893 N N . TRP A 1 118 ? -16.470 3.042 10.571 1.00 86.81 118 TRP A N 1
ATOM 894 C CA . TRP A 1 118 ? -15.680 2.102 9.780 1.00 86.81 118 TRP A CA 1
ATOM 895 C C . TRP A 1 118 ? -16.334 0.721 9.700 1.00 86.81 118 TRP A C 1
ATOM 897 O O . TRP A 1 118 ? -16.880 0.187 10.667 1.00 86.81 118 TRP A O 1
ATOM 907 N N . LYS A 1 119 ? -16.245 0.118 8.513 1.00 90.06 119 LYS A N 1
ATOM 908 C CA . LYS A 1 119 ? -16.809 -1.202 8.218 1.00 90.06 119 LYS A CA 1
ATOM 909 C C . LYS A 1 119 ? -15.767 -2.284 8.451 1.00 90.06 119 LYS A C 1
ATOM 911 O O . LYS A 1 119 ? -14.644 -2.180 7.958 1.00 90.06 119 LYS A O 1
ATOM 916 N N . THR A 1 120 ? -16.149 -3.341 9.159 1.00 87.75 120 THR A N 1
ATOM 917 C CA . THR A 1 120 ? -15.282 -4.490 9.430 1.00 87.75 120 THR A CA 1
ATOM 918 C C . THR A 1 120 ? -15.714 -5.713 8.623 1.00 87.75 120 THR A C 1
ATOM 920 O O . THR A 1 120 ? -16.886 -5.902 8.297 1.00 87.75 120 THR A O 1
ATOM 923 N N . LEU A 1 121 ? -14.734 -6.549 8.269 1.00 87.06 121 LEU A N 1
ATOM 924 C CA . LEU A 1 121 ? -14.953 -7.811 7.547 1.00 87.06 121 LEU A CA 1
ATOM 925 C C . LEU A 1 121 ? -15.342 -8.971 8.472 1.00 87.06 121 LEU A C 1
ATOM 927 O O . LEU A 1 121 ? -15.941 -9.948 8.023 1.00 87.06 121 LEU A O 1
ATOM 931 N N . ARG A 1 122 ? -14.966 -8.865 9.746 1.00 87.31 122 ARG A N 1
ATOM 932 C CA . ARG A 1 122 ? -15.240 -9.825 10.813 1.00 87.31 122 ARG A CA 1
ATOM 933 C C . ARG A 1 122 ? -15.721 -9.079 12.045 1.00 87.31 122 ARG A C 1
ATOM 935 O O . ARG A 1 122 ? -15.501 -7.871 12.145 1.00 87.31 122 ARG A O 1
ATOM 942 N N . ASP A 1 123 ? -16.320 -9.810 12.967 1.00 88.00 123 ASP A N 1
ATOM 943 C CA . ASP A 1 123 ? -16.653 -9.271 14.274 1.00 88.00 123 ASP A CA 1
ATOM 944 C C . ASP A 1 123 ? -15.357 -8.929 15.009 1.00 88.00 123 ASP A C 1
ATOM 946 O O . ASP A 1 123 ? -14.410 -9.723 15.054 1.00 88.00 123 ASP A O 1
ATOM 950 N N . VAL A 1 124 ? -15.276 -7.702 15.519 1.00 87.75 124 VAL A N 1
ATOM 951 C CA . VAL A 1 124 ? -14.079 -7.195 16.195 1.00 87.75 124 VAL A CA 1
ATOM 952 C C . VAL A 1 124 ? -14.458 -6.733 17.589 1.00 87.75 124 VAL A C 1
ATOM 954 O O . VAL A 1 124 ? -15.447 -6.026 17.772 1.00 87.75 124 VAL A O 1
ATOM 957 N N . ARG A 1 125 ? -13.645 -7.118 18.574 1.00 89.00 125 ARG A N 1
ATOM 958 C CA . ARG A 1 125 ? -13.768 -6.617 19.944 1.00 89.00 125 ARG A CA 1
ATOM 959 C C . ARG A 1 125 ? -13.484 -5.121 19.963 1.00 89.00 125 ARG A C 1
ATOM 961 O O . ARG A 1 125 ? -12.448 -4.690 19.454 1.00 89.00 125 ARG A O 1
ATOM 968 N N . VAL A 1 126 ? -14.381 -4.350 20.563 1.00 90.94 126 VAL A N 1
ATOM 969 C CA . VAL A 1 126 ? -14.207 -2.907 20.679 1.00 90.94 126 VAL A CA 1
ATOM 970 C C . VAL A 1 126 ? -13.158 -2.613 21.749 1.00 90.94 126 VAL A C 1
ATOM 972 O O . VAL A 1 126 ? -13.334 -2.950 22.917 1.00 90.94 126 VAL A O 1
ATOM 975 N N . LEU A 1 127 ? -12.065 -1.959 21.362 1.00 89.56 127 LEU A N 1
ATOM 976 C CA . LEU A 1 127 ? -11.116 -1.373 22.309 1.00 89.56 127 LEU A CA 1
ATOM 977 C C . LEU A 1 127 ? -11.575 0.045 22.643 1.00 89.56 127 LEU A C 1
ATOM 979 O O . LEU A 1 127 ? -12.014 0.772 21.748 1.00 89.56 127 LEU A O 1
ATOM 983 N N . ARG A 1 128 ? -11.432 0.464 23.903 1.00 91.50 128 ARG A N 1
ATOM 984 C CA . ARG A 1 128 ? -11.770 1.821 24.360 1.00 91.50 128 ARG A CA 1
ATOM 985 C C . ARG A 1 128 ? -10.613 2.467 25.121 1.00 91.50 128 ARG A C 1
ATOM 987 O O . ARG A 1 128 ? -9.732 1.792 25.651 1.00 91.50 128 ARG A O 1
ATOM 994 N N . GLY A 1 129 ? -10.611 3.796 25.166 1.00 91.19 129 GLY A N 1
ATOM 995 C CA . GLY A 1 129 ? -9.707 4.585 25.995 1.00 91.19 129 GLY A CA 1
ATOM 996 C C . GLY A 1 129 ? -8.231 4.405 25.631 1.00 91.19 129 GLY A C 1
ATOM 997 O O . GLY A 1 129 ? -7.817 4.603 24.486 1.00 91.19 129 GLY A O 1
ATOM 998 N N . ALA A 1 130 ? -7.407 4.080 26.628 1.00 91.25 130 ALA A N 1
ATOM 999 C CA . ALA A 1 130 ? -5.955 3.998 26.470 1.00 91.25 130 ALA A CA 1
ATOM 1000 C C . ALA A 1 130 ? -5.514 2.896 25.492 1.00 91.25 130 ALA A C 1
ATOM 1002 O O . ALA A 1 130 ? -4.554 3.099 24.744 1.00 91.25 130 ALA A O 1
ATOM 1003 N N . ASP A 1 131 ? -6.224 1.766 25.447 1.00 90.88 131 ASP A N 1
ATOM 1004 C CA . ASP A 1 131 ? -5.887 0.648 24.560 1.00 90.88 131 ASP A CA 1
ATOM 1005 C C . ASP A 1 131 ? -6.161 0.963 23.096 1.00 90.88 131 ASP A C 1
ATOM 1007 O O . ASP A 1 131 ? -5.306 0.712 22.244 1.00 90.88 131 ASP A O 1
ATOM 1011 N N . ALA A 1 132 ? -7.290 1.614 22.807 1.00 91.06 132 ALA A N 1
ATOM 1012 C CA . ALA A 1 132 ? -7.594 2.103 21.466 1.00 91.06 132 ALA A CA 1
ATOM 1013 C C . ALA A 1 132 ? -6.536 3.108 20.981 1.00 91.06 132 ALA A C 1
ATOM 1015 O O . ALA A 1 132 ? -6.054 3.012 19.851 1.00 91.06 132 ALA A O 1
ATOM 1016 N N . ARG A 1 133 ? -6.091 4.020 21.858 1.00 92.62 133 ARG A N 1
ATOM 1017 C CA . ARG A 1 133 ? -5.025 4.980 21.531 1.00 92.62 133 ARG A CA 1
ATOM 1018 C C . ARG A 1 133 ? -3.673 4.304 21.292 1.00 92.62 133 ARG A C 1
ATOM 1020 O O . ARG A 1 133 ? -2.967 4.662 20.351 1.00 92.62 133 ARG A O 1
ATOM 1027 N N . ARG A 1 134 ? -3.300 3.316 22.117 1.00 93.69 134 ARG A N 1
ATOM 1028 C CA . ARG A 1 134 ? -2.075 2.514 21.924 1.00 93.69 134 ARG A CA 1
ATOM 1029 C C . ARG A 1 134 ? -2.097 1.788 20.583 1.00 93.69 134 ARG A C 1
ATOM 1031 O O . ARG A 1 134 ? -1.099 1.814 19.863 1.00 93.69 134 ARG A O 1
ATOM 1038 N N . TRP A 1 135 ? -3.226 1.170 20.250 1.00 93.94 135 TRP A N 1
ATOM 1039 C CA . TRP A 1 135 ? -3.424 0.506 18.969 1.00 93.94 135 TRP A CA 1
ATOM 1040 C C . TRP A 1 135 ? -3.313 1.498 17.803 1.00 93.94 135 TRP A C 1
ATOM 1042 O O . TRP A 1 135 ? -2.529 1.266 16.884 1.00 93.94 135 TRP A O 1
ATOM 1052 N N . GLY A 1 136 ? -3.987 2.649 17.889 1.00 92.62 136 GLY A N 1
ATOM 1053 C CA . GLY A 1 136 ? -3.945 3.685 16.855 1.00 92.62 136 GLY A CA 1
ATOM 1054 C C . GLY A 1 136 ? -2.528 4.191 16.571 1.00 92.62 136 GLY A C 1
ATOM 1055 O O . GLY A 1 136 ? -2.134 4.276 15.410 1.00 92.62 136 GLY A O 1
ATOM 1056 N N . ARG A 1 137 ? -1.702 4.393 17.610 1.00 94.44 137 ARG A N 1
ATOM 1057 C CA . ARG A 1 137 ? -0.279 4.745 17.438 1.00 94.44 137 ARG A CA 1
ATOM 1058 C C . ARG A 1 137 ? 0.527 3.666 16.718 1.00 94.44 137 ARG A C 1
ATOM 1060 O O . ARG A 1 137 ? 1.384 3.991 15.901 1.00 94.44 137 ARG A O 1
ATOM 1067 N N . ARG A 1 138 ? 0.291 2.381 17.013 1.00 94.69 138 ARG A N 1
ATOM 1068 C CA . ARG A 1 138 ? 0.973 1.274 16.313 1.00 94.69 138 ARG A CA 1
ATOM 1069 C C . ARG A 1 138 ? 0.614 1.262 14.829 1.00 94.69 138 ARG A C 1
ATOM 1071 O O . ARG A 1 138 ? 1.495 1.102 13.992 1.00 94.69 138 ARG A O 1
ATOM 1078 N N . VAL A 1 139 ? -0.657 1.486 14.515 1.00 94.00 139 VAL A N 1
ATOM 1079 C CA . VAL A 1 139 ? -1.145 1.552 13.134 1.00 94.00 139 VAL A CA 1
ATOM 1080 C C . VAL A 1 139 ? -0.586 2.760 12.392 1.00 94.00 139 VAL A C 1
ATOM 1082 O O . VAL A 1 139 ? -0.172 2.628 11.245 1.00 94.00 139 VAL A O 1
ATOM 1085 N N . GLU A 1 140 ? -0.495 3.922 13.037 1.00 93.75 140 GLU A N 1
ATOM 1086 C CA . GLU A 1 140 ? 0.166 5.081 12.432 1.00 93.75 140 GLU A CA 1
ATOM 1087 C C . GLU A 1 140 ? 1.642 4.824 12.144 1.00 93.75 140 GLU A C 1
ATOM 1089 O O . GLU A 1 140 ? 2.108 5.193 11.069 1.00 93.75 140 GLU A O 1
ATOM 1094 N N . ARG A 1 141 ? 2.366 4.152 13.052 1.00 95.00 141 ARG A N 1
ATOM 1095 C CA . ARG A 1 141 ? 3.762 3.747 12.817 1.00 95.00 141 ARG A CA 1
ATOM 1096 C C . ARG A 1 141 ? 3.883 2.793 11.633 1.00 95.00 141 ARG A C 1
ATOM 1098 O O . ARG A 1 141 ? 4.772 2.982 10.811 1.00 95.00 141 ARG A O 1
ATOM 1105 N N . ALA A 1 142 ? 2.978 1.821 11.510 1.00 95.12 142 ALA A N 1
ATOM 1106 C CA . ALA A 1 142 ? 2.920 0.952 10.335 1.00 95.12 142 ALA A CA 1
ATOM 1107 C C . ALA A 1 142 ? 2.653 1.759 9.051 1.00 95.12 142 ALA A C 1
ATOM 1109 O O . ALA A 1 142 ? 3.286 1.520 8.026 1.00 95.12 142 ALA A O 1
ATOM 1110 N N . GLY A 1 143 ? 1.786 2.774 9.121 1.00 93.81 143 GLY A N 1
ATOM 1111 C CA . GLY A 1 143 ? 1.564 3.704 8.016 1.00 93.81 143 GLY A CA 1
ATOM 1112 C C . GLY A 1 143 ? 2.809 4.520 7.652 1.00 93.81 143 GLY A C 1
ATOM 1113 O O . GLY A 1 143 ? 3.105 4.688 6.472 1.00 93.81 143 GLY A O 1
ATOM 1114 N N . SER A 1 144 ? 3.581 4.984 8.639 1.00 94.56 144 SER A N 1
ATOM 1115 C CA . SER A 1 144 ? 4.869 5.653 8.406 1.00 94.56 144 SER A CA 1
ATOM 1116 C C . SER A 1 144 ? 5.905 4.718 7.782 1.00 94.56 144 SER A C 1
ATOM 1118 O O . SER A 1 144 ? 6.627 5.139 6.885 1.00 94.56 144 SER A O 1
ATOM 1120 N N . ALA A 1 145 ? 5.957 3.453 8.204 1.00 96.06 145 ALA A N 1
ATOM 1121 C CA . ALA A 1 145 ? 6.833 2.454 7.593 1.00 96.06 145 ALA A CA 1
ATOM 1122 C C . ALA A 1 145 ? 6.467 2.207 6.120 1.00 96.06 145 ALA A C 1
ATOM 1124 O O . ALA A 1 145 ? 7.352 2.137 5.272 1.00 96.06 145 ALA A O 1
ATOM 1125 N N . ALA A 1 146 ? 5.171 2.163 5.794 1.00 95.44 146 ALA A N 1
ATOM 1126 C CA . ALA A 1 146 ? 4.715 2.074 4.408 1.00 95.44 146 ALA A CA 1
ATOM 1127 C C . ALA A 1 146 ? 5.135 3.308 3.584 1.00 95.44 146 ALA A C 1
ATOM 1129 O O . ALA A 1 146 ? 5.622 3.161 2.467 1.00 95.44 146 ALA A O 1
ATOM 1130 N N . PHE A 1 147 ? 5.051 4.521 4.144 1.00 95.75 147 PHE A N 1
ATOM 1131 C CA . PHE A 1 147 ? 5.579 5.718 3.476 1.00 95.75 147 PHE A CA 1
ATOM 1132 C C . PHE A 1 147 ? 7.096 5.681 3.281 1.00 95.75 147 PHE A C 1
ATOM 1134 O O . PHE A 1 147 ? 7.575 6.085 2.225 1.00 95.75 147 PHE A O 1
ATOM 1141 N N . ALA A 1 148 ? 7.849 5.178 4.260 1.00 96.00 148 ALA A N 1
ATOM 1142 C CA . ALA A 1 148 ? 9.293 5.013 4.127 1.00 96.00 148 ALA A CA 1
ATOM 1143 C C . ALA A 1 148 ? 9.641 4.030 2.999 1.00 96.00 148 ALA A C 1
ATOM 1145 O O . ALA A 1 148 ? 10.514 4.322 2.186 1.00 96.00 148 ALA A O 1
ATOM 1146 N N . LEU A 1 149 ? 8.911 2.914 2.893 1.00 95.62 149 LEU A N 1
ATOM 1147 C CA . LEU A 1 149 ? 9.065 1.965 1.791 1.00 95.62 149 LEU A CA 1
ATOM 1148 C C . LEU A 1 149 ? 8.766 2.617 0.435 1.00 95.62 149 LEU A C 1
ATOM 1150 O O . LEU A 1 149 ? 9.545 2.464 -0.500 1.00 95.62 149 LEU A O 1
ATOM 1154 N N . ALA A 1 150 ? 7.676 3.381 0.332 1.00 94.25 150 ALA A N 1
ATOM 1155 C CA . ALA A 1 150 ? 7.368 4.126 -0.884 1.00 94.25 150 ALA A CA 1
ATOM 1156 C C . ALA A 1 150 ? 8.478 5.119 -1.259 1.00 94.25 150 ALA A C 1
ATOM 1158 O O . ALA A 1 150 ? 8.886 5.178 -2.417 1.00 94.25 150 ALA A O 1
ATOM 1159 N N . GLY A 1 151 ? 8.991 5.866 -0.278 1.00 93.75 151 GLY A N 1
ATOM 1160 C CA . GLY A 1 151 ? 10.106 6.791 -0.468 1.00 93.75 151 GLY A CA 1
ATOM 1161 C C . GLY A 1 151 ? 11.382 6.083 -0.920 1.00 93.75 151 GLY A C 1
ATOM 1162 O O . GLY A 1 151 ? 12.060 6.577 -1.813 1.00 93.75 151 GLY A O 1
ATOM 1163 N N . ALA A 1 152 ? 11.679 4.902 -0.373 1.00 93.75 152 ALA A N 1
ATOM 1164 C CA . ALA A 1 152 ? 12.819 4.091 -0.789 1.00 93.75 152 ALA A CA 1
ATOM 1165 C C . ALA A 1 152 ? 12.674 3.580 -2.232 1.00 93.75 152 ALA A C 1
ATOM 1167 O O . ALA A 1 152 ? 13.624 3.668 -3.003 1.00 93.75 152 ALA A O 1
ATOM 1168 N N . LEU A 1 153 ? 11.487 3.104 -2.625 1.00 93.50 153 LEU A N 1
ATOM 1169 C CA . LEU A 1 153 ? 11.209 2.650 -3.996 1.00 93.50 153 LEU A CA 1
ATOM 1170 C C . LEU A 1 153 ? 11.305 3.795 -5.010 1.00 93.50 153 LEU A C 1
ATOM 1172 O O . LEU A 1 153 ? 11.907 3.640 -6.072 1.00 93.50 153 LEU A O 1
ATOM 1176 N N . PHE A 1 154 ? 10.775 4.965 -4.658 1.00 91.56 154 PHE A N 1
ATOM 1177 C CA . PHE A 1 154 ? 10.905 6.160 -5.484 1.00 91.56 154 PHE A CA 1
ATOM 1178 C C . PHE A 1 154 ? 12.358 6.656 -5.547 1.00 91.56 154 PHE A C 1
ATOM 1180 O O . PHE A 1 154 ? 12.856 6.996 -6.616 1.00 91.56 154 PHE A O 1
ATOM 1187 N N . GLY A 1 155 ? 13.073 6.638 -4.420 1.00 91.81 155 GLY A N 1
ATOM 1188 C CA . GLY A 1 155 ? 14.497 6.961 -4.357 1.00 91.81 155 GLY A CA 1
ATOM 1189 C C . GLY A 1 155 ? 15.342 6.024 -5.219 1.00 91.81 155 GLY A C 1
ATOM 1190 O O . GLY A 1 155 ? 16.216 6.495 -5.939 1.00 91.81 155 GLY A O 1
ATOM 1191 N N . LEU A 1 156 ? 15.037 4.723 -5.223 1.00 88.50 156 LEU A N 1
ATOM 1192 C CA . LEU A 1 156 ? 15.656 3.739 -6.114 1.00 88.50 156 LEU A CA 1
ATOM 1193 C C . LEU A 1 156 ? 15.362 4.034 -7.589 1.00 88.50 156 LEU A C 1
ATOM 1195 O O . LEU A 1 156 ? 16.280 3.968 -8.405 1.00 88.50 156 LEU A O 1
ATOM 1199 N N . ALA A 1 157 ? 14.124 4.408 -7.931 1.00 89.88 157 ALA A N 1
ATOM 1200 C CA . ALA A 1 157 ? 13.778 4.827 -9.289 1.00 89.88 157 ALA A CA 1
ATOM 1201 C C . ALA A 1 157 ? 14.631 6.021 -9.732 1.00 89.88 157 ALA A C 1
ATOM 1203 O O . ALA A 1 157 ? 15.271 5.964 -10.781 1.00 89.88 157 ALA A O 1
ATOM 1204 N N . VAL A 1 158 ? 14.706 7.071 -8.911 1.00 90.62 158 VAL A N 1
ATOM 1205 C CA . VAL A 1 158 ? 15.513 8.260 -9.214 1.00 90.62 158 VAL A CA 1
ATOM 1206 C C . VAL A 1 158 ? 16.995 7.908 -9.290 1.00 90.62 158 VAL A C 1
ATOM 1208 O O . VAL A 1 158 ? 17.651 8.268 -10.259 1.00 90.62 158 VAL A O 1
ATOM 1211 N N . TRP A 1 159 ? 17.526 7.159 -8.325 1.00 89.69 159 TRP A N 1
ATOM 1212 C CA . TRP A 1 159 ? 18.927 6.740 -8.312 1.00 89.69 159 TRP A CA 1
ATOM 1213 C C . TRP A 1 159 ? 19.299 5.926 -9.555 1.00 89.69 159 TRP A C 1
ATOM 1215 O O . TRP A 1 159 ? 20.368 6.139 -10.128 1.00 89.69 159 TRP A O 1
ATOM 1225 N N . SER A 1 160 ? 18.404 5.057 -10.034 1.00 86.75 160 SER A N 1
ATOM 1226 C CA . SER A 1 160 ? 18.636 4.289 -11.260 1.00 86.75 160 SER A CA 1
ATOM 1227 C C . SER A 1 160 ? 18.833 5.189 -12.488 1.00 86.75 160 SER A C 1
ATOM 1229 O O . SER A 1 160 ? 19.649 4.872 -13.352 1.00 86.75 160 SER A O 1
ATOM 1231 N N . LEU A 1 161 ? 18.181 6.360 -12.535 1.00 85.44 161 LEU A N 1
ATOM 1232 C CA . LEU A 1 161 ? 18.365 7.328 -13.620 1.00 85.44 161 LEU A CA 1
ATOM 1233 C C . LEU A 1 161 ? 19.786 7.892 -13.676 1.00 85.44 161 LEU A C 1
ATOM 1235 O O . LEU A 1 161 ? 20.257 8.168 -14.773 1.00 85.44 161 LEU A O 1
ATOM 1239 N N . TRP A 1 162 ? 20.447 8.037 -12.526 1.00 85.62 162 TRP A N 1
ATOM 1240 C CA . TRP A 1 162 ? 21.830 8.510 -12.418 1.00 85.62 162 TRP A CA 1
ATOM 1241 C C . TRP A 1 162 ? 22.841 7.376 -12.585 1.00 85.62 162 TRP A C 1
ATOM 1243 O O . TRP A 1 162 ? 23.852 7.540 -13.254 1.00 85.62 162 TRP A O 1
ATOM 1253 N N . ARG A 1 163 ? 22.580 6.204 -11.994 1.00 82.44 163 ARG A N 1
ATOM 1254 C CA . ARG A 1 163 ? 23.513 5.063 -12.006 1.00 82.44 163 ARG A CA 1
ATOM 1255 C C . ARG A 1 163 ? 23.716 4.455 -13.397 1.00 82.44 163 ARG A C 1
ATOM 1257 O O . ARG A 1 163 ? 24.764 3.848 -13.643 1.00 82.44 163 ARG A O 1
ATOM 1264 N N . PHE A 1 164 ? 22.694 4.561 -14.243 1.00 75.44 164 PHE A N 1
ATOM 1265 C CA . PHE A 1 164 ? 22.677 4.071 -15.622 1.00 75.44 164 PHE A CA 1
ATOM 1266 C C . PHE A 1 164 ? 22.705 5.206 -16.666 1.00 75.44 164 PHE A C 1
ATOM 1268 O O . PHE A 1 164 ? 22.460 4.927 -17.842 1.00 75.44 164 PHE A O 1
ATOM 1275 N N . ALA A 1 165 ? 22.951 6.455 -16.243 1.00 69.12 165 ALA A N 1
ATOM 1276 C CA . ALA A 1 165 ? 23.361 7.539 -17.140 1.00 69.12 165 ALA A CA 1
ATOM 1277 C C . ALA A 1 165 ? 24.792 7.292 -17.639 1.00 69.12 165 ALA A C 1
ATOM 1279 O O . ALA A 1 165 ? 25.046 7.634 -18.813 1.00 69.12 165 ALA A O 1
#

Nearest PDB structures (foldseek):
  2zdi-assembly1_B-2  TM=6.771E-01  e=4.784E+00  Pyrococcus horikoshii
  6nrc-assembly1_1  TM=3.505E-01  e=9.455E+00  Homo sapiens

Radius of gyration: 29.45 Å; Cα co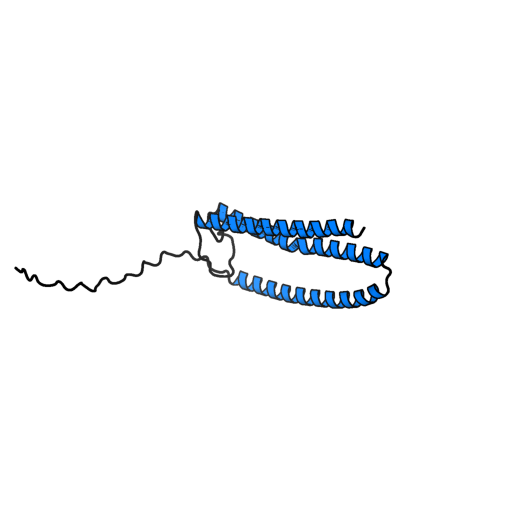ntacts (8 Å, |Δi|>4): 150; chains: 1; bounding box: 48×44×107 Å

Sequence (165 aa):
MSRGGPRRKPSVDVAWKPPAPTPMDIHPADKRYRARALRLLVVLVLACGALLWLLDGWLTALAGQLQASDTATVRRWLRGLFAAFGAMLAGPPLLLGHSLRRMGRAAQAEARFPPAAWKTLRDVRVLRGADARRWGRRVERAGSAAFALAGALFGLAVWSLWRFA

Secondary structure (DSSP, 8-state):
-------PPP-------PPP-----EE---HHHHHHHHHHHHHHHHHHHHHHHHHHHHHHHHHHHHHTS-HHHHHHHHHHHHHHHHHHHHHHHHHHHHHHHHHHHHHHHTTEES-TT---SS-EEPEEHHHHHHHHHHHHHHHHHHHHHHHHHHHHHHHHHHHT-

Foldseek 3Di:
DDDDDDDDDPDPPPPPDPDDPDPFDKDAADPVVLVVVVVVVVVVVVVVVVVVVVVVVVVVVVVVVVVVDDPLVVLVVVLVVLLVVLLVVLVVLLVQLVVLLVQLVQLLVQQWPRRPPDHDRHIDGIGGHPVSNVVSVVSNVSSVVSNVSSVVSNVRSVVSNVVSD

Solvent-accessible surface area (backbone atoms only — not comparable to full-atom values): 8883 Å² total; per-residue (Å²): 139,80,88,85,72,85,81,78,75,81,78,86,75,75,72,83,68,75,76,73,78,70,88,72,55,66,46,72,46,37,66,72,57,36,56,48,53,52,51,52,49,53,52,49,52,52,49,50,52,53,51,51,52,52,49,50,56,50,49,55,56,47,53,62,53,55,76,76,52,55,73,69,58,53,37,51,49,50,23,53,49,47,28,50,49,20,49,59,62,15,48,62,31,40,54,49,14,51,54,31,33,55,49,13,50,45,10,39,74,68,24,20,27,73,38,89,93,60,85,35,79,50,72,39,73,54,35,54,51,70,59,10,32,54,50,12,54,54,37,29,50,53,10,51,52,25,39,51,51,16,51,50,30,37,48,49,10,56,47,32,52,62,78,48,102

Mean predicted aligned error: 10.56 Å

Organism: NCBI:txid1169913